Protein AF-A0A4P6F462-F1 (afdb_monomer_lite)

Radius of gyration: 16.42 Å; chains: 1; bounding box: 39×30×45 Å

Sequence (163 aa):
MGTRLWLEQTVKARFPHFRYVRVRTSGKHQGTIYAWDNDLRLLETDAAALRRYASGGLSSYIRFGVKPYEDVPKECGPEPAVPDDLRQAALQGELNQERIFALLGSLHPGIGVAFDRYDPATGLVHIHVYGHSVITDQDKQKLERYTEELIPVGSTARLVYYE

Structure (mmCIF, N/CA/C/O backbone):
data_AF-A0A4P6F462-F1
#
_entry.id   AF-A0A4P6F462-F1
#
loop_
_atom_site.group_PDB
_atom_site.id
_atom_site.type_symbol
_atom_site.label_atom_id
_atom_site.label_alt_id
_atom_site.label_comp_id
_atom_site.label_asym_id
_atom_site.label_entity_id
_atom_site.label_seq_id
_atom_site.pdbx_PDB_ins_code
_atom_site.Cartn_x
_atom_site.Cartn_y
_atom_site.Cartn_z
_atom_site.occupancy
_atom_site.B_iso_or_equiv
_atom_site.auth_seq_id
_atom_site.auth_comp_id
_atom_site.auth_asym_id
_atom_site.auth_atom_id
_atom_site.pdbx_PDB_model_num
ATOM 1 N N . MET A 1 1 ? 2.994 -12.511 4.269 1.00 64.12 1 MET A N 1
ATOM 2 C CA . MET A 1 1 ? 2.875 -11.037 4.362 1.00 64.12 1 MET A CA 1
ATOM 3 C C . MET A 1 1 ? 1.980 -10.590 3.218 1.00 64.12 1 MET A C 1
ATOM 5 O O . MET A 1 1 ? 2.210 -11.057 2.113 1.00 64.12 1 MET A O 1
ATOM 9 N N . GLY A 1 2 ? 0.959 -9.771 3.476 1.00 74.50 2 GLY A N 1
ATOM 10 C CA . GLY A 1 2 ? 0.023 -9.323 2.438 1.00 74.50 2 GLY A CA 1
ATOM 11 C C . GLY A 1 2 ? 0.444 -8.011 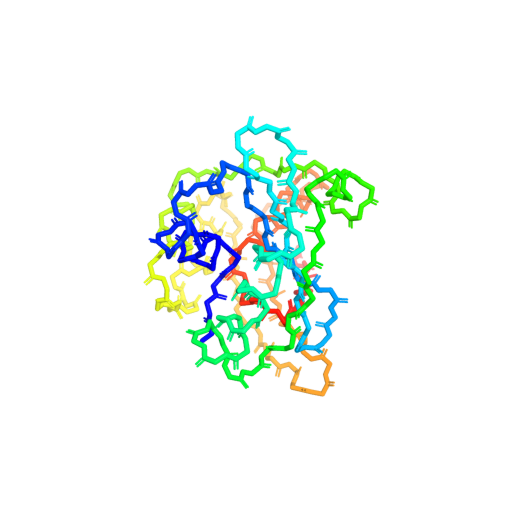1.773 1.00 74.50 2 GLY A C 1
ATOM 12 O O . GLY A 1 2 ? 1.143 -7.199 2.389 1.00 74.50 2 GLY A O 1
ATOM 13 N N . THR A 1 3 ? -0.000 -7.805 0.530 1.00 81.81 3 THR A N 1
ATOM 14 C CA . THR A 1 3 ? 0.100 -6.508 -0.162 1.00 81.81 3 THR A CA 1
ATOM 15 C C . THR A 1 3 ? -0.725 -5.444 0.551 1.00 81.81 3 THR A C 1
ATOM 17 O O . THR A 1 3 ? -1.583 -5.736 1.391 1.00 81.81 3 THR A O 1
ATOM 20 N N . ARG A 1 4 ? -0.526 -4.190 0.149 1.00 85.06 4 ARG A N 1
ATOM 21 C CA . ARG A 1 4 ? -1.367 -3.072 0.570 1.00 85.06 4 ARG A CA 1
ATOM 22 C C . ARG A 1 4 ? -2.856 -3.325 0.317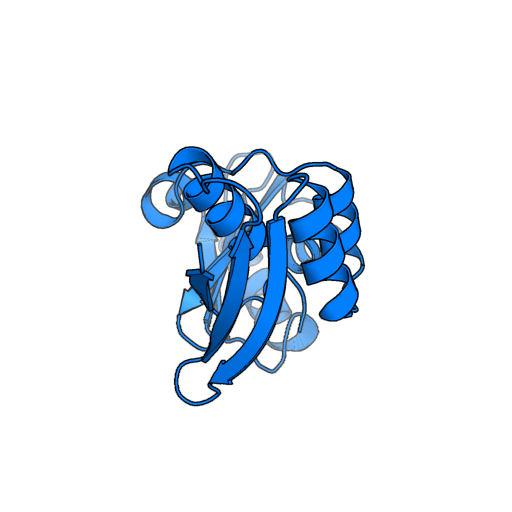 1.00 85.06 4 ARG A C 1
ATOM 24 O O . ARG A 1 4 ? -3.655 -3.239 1.246 1.00 85.06 4 ARG A O 1
ATOM 31 N N . LEU A 1 5 ? -3.210 -3.675 -0.920 1.00 84.25 5 LEU A N 1
ATOM 32 C CA . LEU A 1 5 ? -4.599 -3.856 -1.351 1.00 84.25 5 LEU A CA 1
ATOM 33 C C . LEU A 1 5 ? -5.277 -5.030 -0.634 1.00 84.25 5 LEU A C 1
ATOM 35 O O . LEU A 1 5 ? -6.433 -4.917 -0.226 1.00 84.25 5 LEU A O 1
ATOM 39 N N . TRP A 1 6 ? -4.552 -6.128 -0.404 1.00 86.25 6 TRP A N 1
ATOM 40 C CA . TRP A 1 6 ? -5.067 -7.257 0.373 1.00 86.25 6 TRP A CA 1
ATOM 41 C C . TRP A 1 6 ? -5.353 -6.873 1.828 1.00 86.25 6 TRP A C 1
ATOM 43 O O . TRP A 1 6 ? -6.391 -7.242 2.383 1.00 86.25 6 TRP A O 1
ATOM 53 N N . LEU A 1 7 ? -4.461 -6.097 2.453 1.00 87.75 7 LEU A N 1
ATOM 54 C CA . LEU A 1 7 ? -4.652 -5.622 3.824 1.00 87.75 7 LEU A CA 1
ATOM 55 C C . LEU A 1 7 ? -5.845 -4.666 3.923 1.00 87.75 7 LEU A C 1
ATOM 57 O O . LEU A 1 7 ? -6.658 -4.802 4.835 1.00 87.75 7 LEU A O 1
ATOM 61 N N . GLU A 1 8 ? -5.990 -3.744 2.971 1.00 90.12 8 GLU A N 1
ATOM 62 C CA . GLU A 1 8 ? -7.149 -2.847 2.886 1.00 90.12 8 GLU A CA 1
ATOM 63 C C . GLU A 1 8 ? -8.463 -3.627 2.748 1.00 90.12 8 GLU A C 1
ATOM 65 O O . GLU A 1 8 ? -9.423 -3.352 3.473 1.00 90.12 8 GLU A O 1
ATOM 70 N N . GLN A 1 9 ? -8.502 -4.633 1.869 1.00 88.88 9 GLN A N 1
ATOM 71 C CA . GLN A 1 9 ? -9.669 -5.500 1.701 1.00 88.88 9 GLN A CA 1
ATOM 72 C C . GLN A 1 9 ? -9.987 -6.272 2.985 1.00 88.88 9 GLN A C 1
ATOM 74 O O . GLN A 1 9 ? -11.144 -6.345 3.393 1.00 88.88 9 GLN A O 1
ATOM 79 N N . THR A 1 10 ? -8.965 -6.812 3.643 1.00 90.12 10 THR A N 1
ATOM 80 C CA . THR A 1 10 ? -9.104 -7.587 4.881 1.00 90.12 10 THR A CA 1
ATOM 81 C C . THR A 1 10 ? -9.651 -6.726 6.022 1.00 90.12 10 THR A C 1
ATOM 83 O O . THR A 1 10 ? -10.560 -7.142 6.743 1.00 90.12 10 THR A O 1
ATOM 86 N N . VAL A 1 11 ? -9.170 -5.484 6.150 1.00 92.19 11 VAL A N 1
ATOM 87 C CA . VAL A 1 11 ? -9.714 -4.510 7.107 1.00 92.19 11 VAL A CA 1
ATOM 88 C C . VAL A 1 11 ? -11.177 -4.198 6.790 1.00 92.19 11 VAL A C 1
ATOM 90 O O . VAL A 1 11 ? -12.004 -4.265 7.697 1.00 92.19 11 VAL A O 1
ATOM 93 N N . LYS A 1 12 ? -11.524 -3.928 5.525 1.00 93.12 12 LYS A N 1
ATOM 94 C CA . LYS A 1 12 ? -12.917 -3.665 5.113 1.00 93.12 12 LYS A CA 1
ATOM 95 C C . LYS A 1 12 ? -13.842 -4.857 5.363 1.00 93.12 12 LYS A C 1
ATOM 97 O O . LYS A 1 12 ? -14.971 -4.669 5.800 1.00 93.12 12 LYS A O 1
ATOM 102 N N . ALA A 1 13 ? -13.368 -6.080 5.138 1.00 91.88 13 ALA A N 1
ATOM 103 C CA . ALA A 1 13 ? -14.135 -7.291 5.418 1.00 91.88 13 ALA A CA 1
ATOM 104 C C . ALA A 1 13 ? -14.411 -7.458 6.922 1.00 91.88 13 ALA A C 1
ATOM 106 O O . ALA A 1 13 ? -15.489 -7.904 7.313 1.00 91.88 13 ALA A O 1
ATOM 107 N N . ARG A 1 14 ? -13.450 -7.083 7.777 1.00 93.94 14 ARG A N 1
ATOM 108 C CA . ARG A 1 14 ? -13.593 -7.168 9.237 1.00 93.94 14 ARG A CA 1
ATOM 109 C C . ARG A 1 14 ? -14.436 -6.037 9.830 1.00 93.94 14 ARG A C 1
ATOM 111 O O . ARG A 1 14 ? -15.151 -6.278 10.805 1.00 93.94 14 ARG A O 1
ATOM 118 N N . PHE A 1 15 ? -14.321 -4.837 9.271 1.00 94.12 15 PHE A N 1
ATOM 119 C CA . PHE A 1 15 ? -14.945 -3.600 9.735 1.00 94.12 15 PHE A CA 1
ATOM 120 C C . PHE A 1 15 ? -15.730 -2.950 8.582 1.00 94.12 15 PHE A C 1
ATOM 122 O O . PHE A 1 15 ? -15.276 -1.963 7.996 1.00 94.12 15 PHE A O 1
ATOM 129 N N . PRO A 1 16 ? -16.902 -3.505 8.224 1.00 93.62 16 PRO A N 1
ATOM 130 C CA . PRO A 1 16 ? -17.646 -3.099 7.029 1.00 93.62 16 PRO A CA 1
ATOM 131 C C . PRO A 1 16 ? -18.227 -1.681 7.108 1.00 93.62 16 PRO A C 1
ATOM 133 O O . PRO A 1 16 ? -18.667 -1.143 6.095 1.00 93.62 16 PRO A O 1
ATOM 136 N N . HIS A 1 17 ? -18.244 -1.064 8.292 1.00 93.69 17 HIS A N 1
ATOM 137 C CA . HIS A 1 17 ? -18.673 0.322 8.477 1.00 93.69 17 HIS A CA 1
ATOM 138 C C . HIS A 1 17 ? -17.628 1.346 8.022 1.00 93.69 17 HIS A C 1
ATOM 140 O O . HIS A 1 17 ? -17.990 2.494 7.763 1.00 93.69 17 HIS A O 1
ATOM 146 N N . PHE A 1 18 ? -16.357 0.954 7.875 1.00 95.25 18 PHE A N 1
ATOM 147 C CA . PHE A 1 18 ? -15.359 1.823 7.260 1.00 95.25 18 PHE A CA 1
ATOM 148 C C . PHE A 1 18 ? -15.567 1.890 5.750 1.00 95.25 18 PHE A C 1
ATOM 150 O O . PHE A 1 18 ? -15.399 0.908 5.024 1.00 95.25 18 PHE A O 1
ATOM 157 N N . ARG A 1 19 ? -15.871 3.090 5.258 1.00 92.56 19 ARG A N 1
ATOM 158 C CA . ARG A 1 19 ? -16.008 3.361 3.826 1.00 92.56 19 ARG A CA 1
ATOM 159 C C . ARG A 1 19 ? -14.650 3.587 3.173 1.00 92.56 19 ARG A C 1
ATOM 161 O O . ARG A 1 19 ? -14.374 3.062 2.091 1.00 92.56 19 ARG A O 1
ATOM 168 N N . TYR A 1 20 ? -13.794 4.346 3.847 1.00 92.50 20 TYR A N 1
ATOM 169 C CA . TYR A 1 20 ? -12.463 4.687 3.370 1.00 92.50 20 TYR A CA 1
ATOM 170 C C . TYR A 1 20 ? -11.445 3.941 4.217 1.00 92.50 20 TYR A C 1
ATOM 172 O O . TYR A 1 20 ? -11.432 4.078 5.435 1.00 92.50 20 TYR A O 1
ATOM 180 N N . VAL A 1 21 ? -10.608 3.135 3.571 1.00 92.94 21 VAL A N 1
ATOM 181 C CA . VAL A 1 21 ? -9.500 2.429 4.214 1.00 92.94 21 VAL A CA 1
ATOM 182 C C . VAL A 1 21 ? -8.316 2.514 3.276 1.00 92.94 21 VAL A C 1
ATOM 184 O O . VAL A 1 21 ? -8.457 2.189 2.099 1.00 92.94 21 VAL A O 1
ATOM 187 N N . ARG A 1 22 ? -7.170 2.938 3.801 1.00 91.44 22 ARG A N 1
ATOM 188 C CA . ARG A 1 22 ? -5.886 2.887 3.110 1.00 91.44 22 ARG A CA 1
ATOM 189 C C . ARG A 1 22 ? -4.842 2.325 4.049 1.00 91.44 22 ARG A C 1
ATOM 191 O O . ARG A 1 22 ? -4.814 2.677 5.225 1.00 91.44 22 ARG A O 1
ATOM 198 N N . VAL A 1 23 ? -3.969 1.473 3.544 1.00 90.50 23 VAL A N 1
ATOM 199 C CA . VAL A 1 23 ? -2.814 0.985 4.298 1.00 90.50 23 VAL A CA 1
ATOM 200 C C . VAL A 1 23 ? -1.566 1.527 3.621 1.00 90.50 23 VAL A C 1
ATOM 202 O O . VAL A 1 23 ? -1.517 1.634 2.405 1.00 90.50 23 VAL A O 1
ATOM 205 N N . ARG A 1 24 ? -0.537 1.907 4.370 1.00 89.38 24 ARG A N 1
ATOM 206 C CA . ARG A 1 24 ? 0.767 2.264 3.792 1.00 89.38 24 ARG A CA 1
ATOM 207 C C . ARG A 1 24 ? 1.890 1.717 4.640 1.00 89.38 24 ARG A C 1
ATOM 209 O O . ARG A 1 24 ? 1.761 1.651 5.858 1.00 89.38 24 ARG A O 1
ATOM 216 N N . THR A 1 25 ? 3.001 1.377 3.998 1.00 87.12 25 THR A N 1
ATOM 217 C CA . THR A 1 25 ? 4.275 1.216 4.698 1.00 87.12 25 THR A CA 1
ATOM 218 C C . THR A 1 25 ? 4.709 2.587 5.211 1.00 87.12 25 THR A C 1
ATOM 220 O O . THR A 1 25 ? 4.833 3.523 4.428 1.00 87.12 25 THR A O 1
ATOM 223 N N . SER A 1 26 ? 4.920 2.710 6.519 1.00 84.19 26 SER A N 1
ATOM 224 C CA . SER A 1 26 ? 5.416 3.934 7.169 1.00 84.19 26 SER A CA 1
ATOM 225 C C . SER A 1 26 ? 6.863 3.800 7.651 1.00 84.19 26 SER A C 1
ATOM 227 O O . SER A 1 26 ? 7.455 4.764 8.127 1.00 84.19 26 SER A O 1
ATOM 229 N N . GLY A 1 27 ? 7.451 2.613 7.494 1.00 81.12 27 GLY A N 1
ATOM 230 C CA . GLY A 1 27 ? 8.841 2.331 7.814 1.00 81.12 27 GLY A CA 1
ATOM 231 C C . GLY A 1 27 ? 9.131 0.833 7.785 1.00 81.12 27 GLY A C 1
ATOM 232 O O . GLY A 1 27 ? 8.270 0.014 7.453 1.00 81.12 27 GLY A O 1
ATOM 233 N N . LYS A 1 28 ? 10.352 0.461 8.175 1.00 81.81 28 LYS A N 1
ATOM 234 C CA . LYS A 1 28 ? 10.760 -0.944 8.272 1.00 81.81 28 LYS A CA 1
ATOM 235 C C . LYS A 1 28 ? 9.857 -1.690 9.255 1.00 81.81 28 LYS A C 1
ATOM 237 O O . LYS A 1 28 ? 9.818 -1.342 10.435 1.00 81.81 28 LYS A O 1
ATOM 242 N N . HIS A 1 29 ? 9.162 -2.725 8.778 1.00 82.56 29 HIS A N 1
ATOM 243 C CA . HIS A 1 29 ? 8.193 -3.495 9.572 1.00 82.56 29 HIS A CA 1
ATOM 244 C C . HIS A 1 29 ? 7.119 -2.617 10.236 1.00 82.56 29 HIS A C 1
ATOM 246 O O . HIS A 1 29 ? 6.571 -2.965 11.284 1.00 82.56 29 HIS A O 1
ATOM 252 N N . GLN A 1 30 ? 6.825 -1.461 9.639 1.00 87.88 30 GLN A N 1
ATOM 253 C CA . GLN A 1 30 ? 5.840 -0.511 10.129 1.00 87.88 30 GLN A CA 1
ATOM 254 C C . GLN A 1 30 ? 4.848 -0.178 9.025 1.00 87.88 30 GLN A C 1
ATOM 256 O O . GLN A 1 30 ? 5.212 0.048 7.869 1.00 87.88 30 GLN A O 1
ATOM 261 N N . GLY A 1 31 ? 3.578 -0.153 9.405 1.00 89.94 31 GLY A N 1
ATOM 262 C CA . GLY A 1 31 ? 2.500 0.282 8.539 1.00 89.94 31 GLY A CA 1
ATOM 263 C C . GLY A 1 31 ? 1.608 1.286 9.249 1.00 89.94 31 GLY A C 1
ATOM 264 O O . GLY A 1 31 ? 1.558 1.336 10.475 1.00 89.94 31 GLY A O 1
ATOM 265 N N . THR A 1 32 ? 0.868 2.071 8.487 1.00 93.75 32 THR A N 1
ATOM 266 C CA . THR A 1 32 ? -0.207 2.912 9.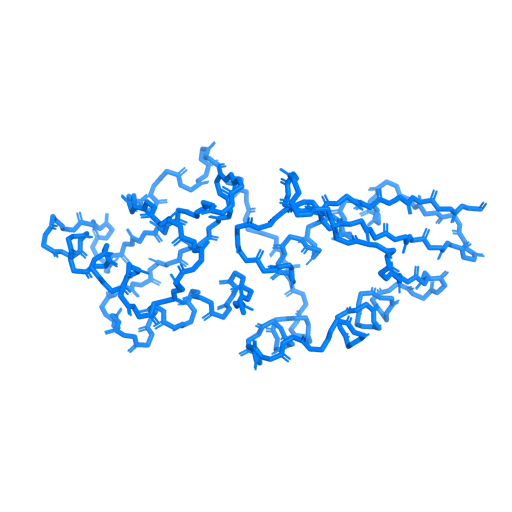008 1.00 93.75 32 THR A CA 1
ATOM 267 C C . THR A 1 32 ? -1.491 2.539 8.293 1.00 93.75 32 THR A C 1
ATOM 269 O O . THR A 1 32 ? -1.507 2.426 7.067 1.00 93.75 32 THR A O 1
ATOM 272 N N . ILE A 1 33 ? -2.553 2.324 9.064 1.00 94.56 33 ILE A N 1
ATOM 273 C CA . ILE A 1 33 ? -3.908 2.150 8.551 1.00 94.56 33 ILE A CA 1
ATOM 274 C C . ILE A 1 33 ? -4.636 3.477 8.729 1.00 94.56 33 ILE A C 1
ATOM 276 O O . ILE A 1 33 ? -4.776 3.981 9.844 1.00 94.56 33 ILE A O 1
ATOM 280 N N . TYR A 1 34 ? -5.090 4.033 7.621 1.00 95.56 34 TYR A N 1
ATOM 281 C CA . TYR A 1 34 ? -5.920 5.220 7.565 1.00 95.56 34 TYR A CA 1
ATOM 282 C C . TYR A 1 34 ? -7.356 4.779 7.342 1.00 95.56 34 TYR A C 1
ATOM 284 O O . TYR A 1 34 ? -7.610 4.007 6.415 1.00 95.56 34 TYR A O 1
ATOM 292 N N . ALA A 1 35 ? -8.290 5.237 8.171 1.00 95.88 35 ALA A N 1
ATOM 293 C CA . ALA A 1 35 ? -9.681 4.815 8.061 1.00 95.88 35 ALA A CA 1
ATOM 294 C C . ALA A 1 35 ? -10.670 5.947 8.347 1.00 95.88 35 ALA A C 1
ATOM 296 O O . ALA A 1 35 ? -10.407 6.810 9.184 1.00 95.88 35 ALA A O 1
ATOM 297 N N . TRP A 1 36 ? -11.810 5.905 7.656 1.00 96.44 36 TRP A N 1
ATOM 298 C CA . TRP A 1 36 ? -13.007 6.689 7.947 1.00 96.44 36 TRP A CA 1
ATOM 299 C C . TRP A 1 36 ? -14.271 5.867 7.716 1.00 96.44 36 TRP A C 1
ATOM 301 O O . TRP A 1 36 ? -14.356 5.061 6.782 1.00 96.44 36 TRP A O 1
ATOM 311 N N . ASP A 1 37 ? -15.268 6.119 8.554 1.00 94.12 37 ASP A N 1
ATOM 312 C CA . ASP A 1 37 ? -16.641 5.674 8.357 1.00 94.12 37 ASP A CA 1
ATOM 313 C C . ASP A 1 37 ? -17.371 6.507 7.277 1.00 94.12 37 ASP A C 1
ATOM 315 O O . ASP A 1 37 ? -16.771 7.274 6.514 1.00 94.12 37 ASP A O 1
ATOM 319 N N . ASN A 1 38 ? -18.689 6.323 7.177 1.00 91.12 38 ASN A N 1
ATOM 320 C CA . ASN A 1 38 ? -19.537 7.079 6.253 1.00 91.12 38 ASN A CA 1
ATOM 321 C C . ASN A 1 38 ? -19.645 8.571 6.595 1.00 91.12 38 ASN A C 1
ATOM 323 O O . ASN A 1 38 ? -19.898 9.366 5.691 1.00 91.12 38 ASN A O 1
ATOM 327 N N . ASP A 1 39 ? -19.416 8.937 7.855 1.00 94.56 39 ASP A N 1
ATOM 328 C CA . ASP A 1 39 ? -19.504 10.303 8.368 1.00 94.56 39 ASP A CA 1
ATOM 329 C C . ASP A 1 39 ? -18.141 11.017 8.351 1.00 94.56 39 ASP A C 1
ATOM 331 O O . ASP A 1 39 ? -17.999 12.102 8.920 1.00 94.56 39 ASP A O 1
ATOM 335 N N . LEU A 1 40 ? -17.143 10.427 7.674 1.00 94.12 40 LEU A N 1
ATOM 336 C CA . LEU A 1 40 ? -15.767 10.926 7.573 1.00 94.12 40 LEU A CA 1
ATOM 337 C C . LEU A 1 40 ? -15.086 11.037 8.941 1.00 94.12 40 LEU A C 1
ATOM 339 O O . LEU A 1 40 ? -14.336 11.976 9.213 1.00 94.12 40 LEU A O 1
ATOM 343 N N . ARG A 1 41 ? -15.368 10.081 9.828 1.00 94.69 41 ARG A N 1
ATOM 344 C CA . ARG A 1 41 ? -14.834 10.050 11.187 1.00 94.69 41 ARG A CA 1
ATOM 345 C C . ARG A 1 41 ? -14.093 8.757 11.456 1.00 94.69 41 ARG A C 1
ATOM 347 O O . ARG A 1 41 ? -14.347 7.708 10.869 1.00 94.69 41 ARG A O 1
ATOM 354 N N . LEU A 1 42 ? -13.141 8.860 12.373 1.00 95.25 42 LEU A N 1
ATOM 355 C CA . LEU A 1 42 ? -12.508 7.721 13.012 1.00 95.25 42 LEU A CA 1
ATOM 356 C C . LEU A 1 42 ? -12.785 7.836 14.507 1.00 95.25 42 LEU A C 1
ATOM 358 O O . LEU A 1 42 ? -12.111 8.587 15.211 1.00 95.25 42 LEU A O 1
ATOM 362 N N . LEU A 1 43 ? -13.804 7.124 14.982 1.00 94.81 43 LEU A N 1
ATOM 363 C CA . LEU A 1 43 ? -14.130 7.109 16.403 1.00 94.81 43 LEU A CA 1
ATOM 364 C C . LEU A 1 43 ? -12.987 6.463 17.199 1.00 94.81 43 LEU A C 1
ATOM 366 O O . LEU A 1 43 ? -12.360 5.505 16.751 1.00 94.81 43 LEU A O 1
ATOM 370 N N . GLU A 1 44 ? -12.739 6.949 18.414 1.00 93.81 44 GLU A N 1
ATOM 371 C CA . GLU A 1 44 ? -11.718 6.399 19.324 1.00 93.81 44 GLU A CA 1
ATOM 372 C C . GLU A 1 44 ? -11.892 4.886 19.547 1.00 93.81 44 GLU A C 1
ATOM 374 O O . GLU A 1 44 ? -10.925 4.120 19.530 1.00 93.81 44 GLU A O 1
ATOM 379 N N . THR A 1 45 ? -13.140 4.434 19.695 1.00 94.06 45 THR A N 1
ATOM 380 C CA . THR A 1 45 ? -13.497 3.017 19.853 1.00 94.06 45 THR A CA 1
ATOM 381 C C . THR A 1 45 ? -13.121 2.187 18.630 1.00 94.06 45 THR A C 1
ATOM 383 O O . THR A 1 45 ? -12.589 1.084 18.768 1.00 94.06 45 THR A O 1
ATOM 386 N N . ASP A 1 46 ? -13.347 2.737 17.440 1.00 94.94 46 ASP A N 1
ATOM 387 C CA . ASP A 1 46 ? -13.019 2.109 16.165 1.00 94.94 46 ASP A CA 1
ATOM 388 C C . ASP A 1 46 ? -11.510 2.066 15.941 1.00 94.94 46 ASP A C 1
ATOM 390 O O . ASP A 1 46 ? -10.962 1.026 15.573 1.00 94.94 46 ASP A O 1
ATOM 394 N N . ALA A 1 47 ? -10.809 3.158 16.254 1.00 94.31 47 ALA A N 1
ATOM 395 C CA . ALA A 1 47 ? -9.355 3.204 16.219 1.00 94.31 47 ALA A CA 1
ATOM 396 C C . ALA A 1 47 ? -8.742 2.155 17.161 1.00 94.31 47 ALA A C 1
ATOM 398 O O . ALA A 1 47 ? -7.812 1.441 16.779 1.00 94.31 47 ALA A O 1
ATOM 399 N N . ALA A 1 48 ? -9.271 2.018 18.380 1.00 94.12 48 ALA A N 1
ATOM 400 C CA . ALA A 1 48 ? -8.816 1.021 19.345 1.00 94.12 48 ALA A CA 1
ATOM 401 C C . ALA A 1 48 ? -9.086 -0.418 18.869 1.00 94.12 48 ALA A C 1
ATOM 403 O O . ALA A 1 48 ? -8.205 -1.279 18.973 1.00 94.12 48 ALA A O 1
ATOM 404 N N . ALA A 1 49 ? -10.273 -0.682 18.314 1.00 94.06 49 ALA A N 1
ATOM 405 C CA . ALA A 1 49 ? -10.627 -1.986 17.758 1.00 94.06 49 ALA A CA 1
ATOM 406 C C . ALA A 1 49 ? -9.735 -2.356 16.563 1.00 94.06 49 ALA A C 1
ATOM 408 O O . ALA A 1 49 ? -9.215 -3.474 16.499 1.00 94.06 49 ALA A O 1
ATOM 409 N N . LEU A 1 50 ? -9.495 -1.402 15.661 1.00 94.06 50 LEU A N 1
ATOM 410 C CA . LEU A 1 50 ? -8.643 -1.583 14.493 1.00 94.06 50 LEU A CA 1
ATOM 411 C C . LEU A 1 50 ? -7.183 -1.826 14.889 1.00 94.06 50 LEU A C 1
ATOM 413 O O . LEU A 1 50 ? -6.565 -2.744 14.359 1.00 94.06 50 LEU A O 1
ATOM 417 N N . ARG A 1 51 ? -6.644 -1.092 15.876 1.00 92.81 51 ARG A N 1
ATOM 418 C CA . ARG A 1 51 ? -5.295 -1.343 16.425 1.00 92.81 51 ARG A CA 1
ATOM 419 C C . ARG A 1 51 ? -5.165 -2.758 16.982 1.00 92.81 51 ARG A C 1
ATOM 421 O O . ARG A 1 51 ? -4.191 -3.443 16.681 1.00 92.81 51 ARG A O 1
ATOM 428 N N . ARG A 1 52 ? -6.156 -3.211 17.758 1.00 91.69 52 ARG A N 1
ATOM 429 C CA . ARG A 1 52 ? -6.167 -4.561 18.344 1.00 91.69 52 ARG A CA 1
ATOM 430 C C . ARG A 1 52 ? -6.233 -5.646 17.270 1.00 91.69 52 ARG A C 1
ATOM 432 O O . ARG A 1 52 ? -5.532 -6.650 17.365 1.00 91.69 52 ARG A O 1
ATOM 439 N N . TYR A 1 53 ? -7.057 -5.444 16.244 1.00 91.94 53 TYR A N 1
ATOM 440 C CA . TYR A 1 53 ? -7.110 -6.351 15.102 1.00 91.94 53 TYR A CA 1
ATOM 441 C C . TYR A 1 53 ? -5.785 -6.371 14.337 1.00 91.94 53 TYR A C 1
ATOM 443 O O . TYR A 1 53 ? -5.268 -7.443 14.031 1.00 91.94 53 TYR A O 1
ATOM 451 N N . ALA A 1 54 ? -5.194 -5.202 14.094 1.00 88.81 54 ALA A N 1
ATOM 452 C CA . ALA A 1 54 ? -3.941 -5.089 13.367 1.00 88.81 54 ALA A CA 1
ATOM 453 C C . ALA A 1 54 ? -2.785 -5.807 14.082 1.00 88.81 54 ALA A C 1
ATOM 455 O O . ALA A 1 54 ? -2.013 -6.509 13.434 1.00 88.81 54 ALA A O 1
ATOM 456 N N . SER A 1 55 ? -2.710 -5.698 15.414 1.00 83.25 55 SER A N 1
ATOM 457 C CA . SER A 1 55 ? -1.672 -6.348 16.221 1.00 83.25 55 SER A CA 1
ATOM 458 C C . SER A 1 55 ? -1.852 -7.860 16.383 1.00 83.25 55 SER A C 1
ATOM 460 O O . SER A 1 55 ? -0.875 -8.558 16.630 1.00 83.25 55 SER A O 1
ATOM 462 N N . GLY A 1 56 ? -3.092 -8.360 16.324 1.00 76.69 56 GLY A N 1
ATOM 463 C CA . GLY A 1 56 ? -3.412 -9.760 16.635 1.00 76.69 56 GLY A CA 1
ATOM 464 C C . GLY A 1 56 ? -3.779 -10.632 15.434 1.00 76.69 56 GLY A C 1
ATOM 465 O O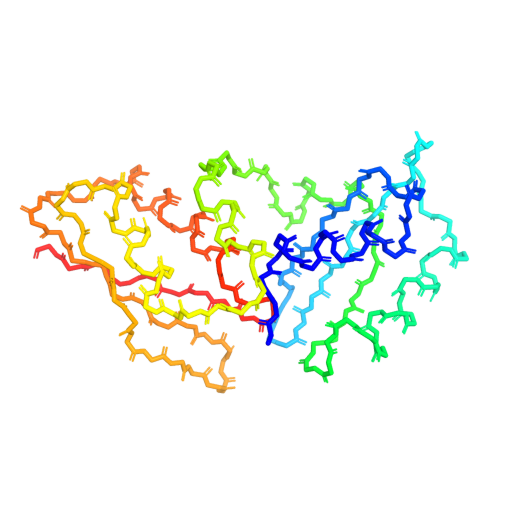 . GLY A 1 56 ? -3.632 -11.846 15.509 1.00 76.69 56 GLY A O 1
ATOM 466 N N . GLY A 1 57 ? -4.277 -10.040 14.346 1.00 69.94 57 GLY A N 1
ATOM 467 C CA . GLY A 1 57 ? -4.893 -10.785 13.243 1.00 69.94 57 GLY A CA 1
ATOM 468 C C . GLY A 1 57 ? -4.491 -10.349 11.838 1.00 69.94 57 GLY A C 1
ATOM 469 O O . GLY A 1 57 ? -4.733 -11.103 10.903 1.00 69.94 57 GLY A O 1
ATOM 470 N N . LEU A 1 58 ? -3.883 -9.170 11.664 1.00 78.75 58 LEU A N 1
ATOM 471 C CA . LEU A 1 58 ? -3.570 -8.645 10.330 1.00 78.75 58 LEU A CA 1
ATOM 472 C C . LEU A 1 58 ? -2.149 -9.008 9.861 1.00 78.75 58 LEU A C 1
ATOM 474 O O . LEU A 1 58 ? -1.954 -9.432 8.725 1.00 78.75 58 LEU A O 1
ATOM 478 N N . SER A 1 59 ? -1.144 -8.855 10.725 1.00 77.50 59 SER A N 1
ATOM 479 C CA . SER A 1 59 ? 0.215 -9.355 10.485 1.00 77.50 59 SER A CA 1
ATOM 480 C C . SER A 1 59 ? 0.992 -9.420 11.794 1.00 77.50 59 SER A C 1
ATOM 482 O O . SER A 1 59 ? 1.062 -8.434 12.521 1.00 77.50 59 SER A O 1
ATOM 484 N N . SER A 1 60 ? 1.648 -10.548 12.065 1.00 77.19 60 SER A N 1
ATOM 485 C CA . SER A 1 60 ? 2.538 -10.708 13.223 1.00 77.19 60 SER A CA 1
ATOM 486 C C . SER A 1 60 ? 3.889 -10.000 13.063 1.00 77.19 60 SER A C 1
ATOM 488 O O . SER A 1 60 ? 4.640 -9.886 14.028 1.00 77.19 60 SER A O 1
ATOM 490 N N . TYR A 1 61 ? 4.217 -9.533 11.854 1.00 78.50 61 TYR A N 1
ATOM 491 C CA . TYR A 1 61 ? 5.534 -8.983 11.511 1.00 78.50 61 TYR A CA 1
ATOM 492 C C . TYR A 1 61 ? 5.530 -7.471 11.278 1.00 78.50 61 TYR A C 1
ATOM 494 O O . TYR A 1 61 ? 6.579 -6.902 10.993 1.00 78.50 61 TYR A O 1
ATOM 502 N N . ILE A 1 62 ? 4.365 -6.821 11.347 1.00 84.25 62 ILE A N 1
ATOM 503 C CA . ILE A 1 62 ? 4.216 -5.394 11.052 1.00 84.25 62 ILE A CA 1
ATOM 504 C C . ILE A 1 62 ? 3.576 -4.713 12.254 1.00 84.25 62 ILE A C 1
ATOM 506 O O . ILE A 1 62 ? 2.504 -5.106 12.710 1.00 84.25 62 ILE A O 1
ATOM 510 N N . ARG A 1 63 ? 4.207 -3.647 12.746 1.00 88.44 63 ARG A N 1
ATOM 511 C CA . ARG A 1 63 ? 3.594 -2.764 13.736 1.00 88.44 63 ARG A CA 1
ATOM 512 C C . ARG A 1 63 ? 2.742 -1.727 13.015 1.00 88.44 63 ARG A C 1
ATOM 514 O O . ARG A 1 63 ? 3.275 -0.890 12.290 1.00 88.44 63 ARG A O 1
ATOM 521 N N . PHE A 1 64 ? 1.433 -1.771 13.240 1.00 91.38 64 PHE A N 1
ATOM 522 C CA . PHE A 1 64 ? 0.499 -0.832 12.626 1.00 91.38 64 PHE A CA 1
ATOM 523 C C . PHE A 1 64 ? 0.165 0.353 13.536 1.00 91.38 64 PHE A C 1
ATOM 525 O O . PHE A 1 64 ? -0.280 0.175 14.670 1.00 91.38 64 PHE A O 1
ATOM 532 N N . GLY A 1 65 ? 0.332 1.566 13.011 1.00 92.88 65 GLY A N 1
ATOM 533 C CA . GLY A 1 65 ? -0.353 2.763 13.494 1.00 92.88 65 GLY A CA 1
ATOM 534 C C . GLY A 1 65 ? -1.762 2.863 12.903 1.00 92.88 65 GLY A C 1
ATOM 535 O O . GLY A 1 65 ? -2.043 2.279 11.858 1.00 92.88 65 GLY A O 1
ATOM 536 N N . VAL A 1 66 ? -2.647 3.615 13.559 1.00 94.69 66 VAL A N 1
ATOM 537 C CA . VAL A 1 66 ? -3.999 3.908 13.053 1.00 94.69 66 VAL A CA 1
ATOM 538 C C . VAL A 1 66 ? -4.251 5.409 13.138 1.00 94.69 66 VAL A C 1
ATOM 540 O O . VAL A 1 66 ? -4.067 5.981 14.218 1.00 94.69 66 VAL A O 1
ATOM 543 N N . LYS A 1 67 ? -4.657 6.004 12.012 1.00 95.62 67 LYS A N 1
ATOM 544 C CA . LYS A 1 67 ? -4.873 7.445 11.807 1.00 95.62 67 LYS A CA 1
ATOM 545 C C . LYS A 1 67 ? -6.178 7.718 11.036 1.00 95.62 67 LYS A C 1
ATOM 547 O O . LYS A 1 67 ? -6.664 6.816 10.347 1.00 95.62 67 LYS A O 1
ATOM 552 N N . PRO A 1 68 ? -6.762 8.925 11.136 1.00 94.38 68 PRO A N 1
ATOM 553 C CA . PRO A 1 68 ? -7.915 9.303 10.321 1.00 94.38 68 PRO A CA 1
ATOM 554 C C . PRO A 1 68 ? -7.539 9.428 8.835 1.00 94.38 68 PRO A C 1
ATOM 556 O O . PRO A 1 68 ? -6.389 9.695 8.484 1.00 94.38 68 PRO A O 1
ATOM 559 N N . TYR A 1 69 ? -8.506 9.225 7.938 1.00 92.50 69 TYR A N 1
ATOM 560 C CA . TYR A 1 69 ? -8.242 9.207 6.492 1.00 92.50 69 TYR A CA 1
ATOM 561 C C . TYR A 1 69 ? -7.870 10.582 5.900 1.00 92.50 69 TYR A C 1
ATOM 563 O O . TYR A 1 69 ? -7.224 10.637 4.856 1.00 92.50 69 TYR A O 1
ATOM 571 N N . GLU A 1 70 ? -8.181 11.697 6.569 1.00 92.12 70 GLU A N 1
ATOM 572 C CA . GLU A 1 70 ? -7.741 13.046 6.152 1.00 92.12 70 GLU A CA 1
ATOM 573 C C . GLU A 1 70 ? -6.222 13.233 6.092 1.00 92.12 70 GLU A C 1
ATOM 575 O O . GLU A 1 70 ? -5.749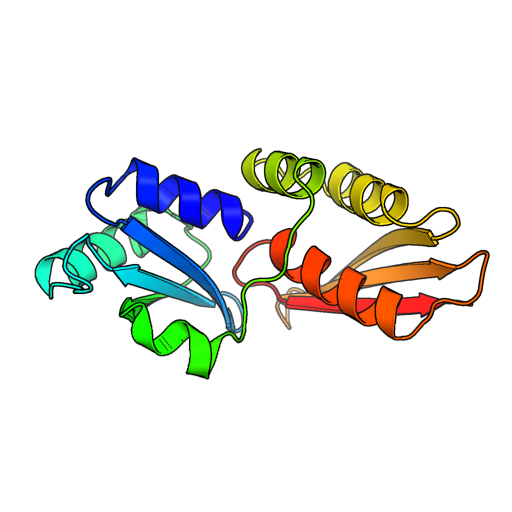 14.135 5.399 1.00 92.12 70 GLU A O 1
ATOM 580 N N . ASP A 1 71 ? -5.447 12.397 6.784 1.00 90.44 71 ASP A N 1
ATOM 581 C CA . ASP A 1 71 ? -3.985 12.490 6.766 1.00 90.44 71 ASP A CA 1
ATOM 582 C C . ASP A 1 71 ? -3.385 11.901 5.479 1.00 90.44 71 ASP A C 1
ATOM 584 O O . ASP A 1 71 ? -2.242 12.194 5.124 1.00 90.44 71 ASP A O 1
ATOM 588 N N . VAL A 1 72 ? -4.166 11.120 4.723 1.00 87.06 72 VAL A N 1
ATOM 589 C CA . VAL A 1 72 ? -3.713 10.423 3.513 1.00 87.06 72 VAL A CA 1
ATOM 590 C C . VAL A 1 72 ? -3.137 11.369 2.450 1.00 87.06 72 VAL A C 1
ATOM 592 O O . VAL A 1 72 ? -2.047 11.082 1.957 1.00 87.06 72 VAL A O 1
ATOM 595 N N . PRO A 1 73 ? -3.780 12.487 2.058 1.00 83.19 73 PRO A N 1
ATOM 596 C CA . PRO A 1 73 ? -3.224 13.361 1.025 1.00 83.19 73 PRO A CA 1
ATOM 597 C C . PRO A 1 73 ? -1.894 13.998 1.440 1.00 83.19 73 PRO A C 1
ATOM 599 O O . PRO A 1 73 ? -1.028 14.199 0.593 1.00 83.19 73 PRO A O 1
ATOM 602 N N . LYS A 1 74 ? -1.725 14.285 2.738 1.00 83.00 74 LYS A N 1
ATOM 603 C CA . LYS A 1 74 ? -0.512 14.904 3.292 1.00 83.00 74 LYS A CA 1
ATOM 604 C C . LYS A 1 74 ? 0.637 13.904 3.407 1.00 83.00 74 LYS A C 1
ATOM 606 O O . LYS A 1 74 ? 1.779 14.266 3.155 1.00 83.00 74 LYS A O 1
ATOM 611 N N . GLU A 1 75 ? 0.338 12.662 3.787 1.00 82.25 75 GLU A N 1
ATOM 612 C CA . GLU A 1 75 ? 1.355 11.651 4.105 1.00 82.25 75 GLU A CA 1
ATOM 613 C C . GLU A 1 75 ? 1.624 10.659 2.965 1.00 82.25 75 GLU A C 1
ATOM 615 O O . GLU A 1 75 ? 2.683 10.040 2.931 1.00 82.25 75 GLU A O 1
ATOM 620 N N . CYS A 1 76 ? 0.677 10.457 2.047 1.00 73.44 76 CYS A N 1
ATOM 621 C CA . CYS A 1 76 ? 0.703 9.331 1.103 1.00 73.44 76 CYS A CA 1
ATOM 622 C C . CYS A 1 76 ? 0.535 9.727 -0.368 1.00 73.44 76 CYS A C 1
ATOM 624 O O . CYS A 1 76 ? 0.623 8.848 -1.234 1.00 73.44 76 CYS A O 1
ATOM 626 N N . GLY A 1 77 ? 0.237 11.000 -0.645 1.00 73.12 77 GLY A N 1
ATOM 627 C CA . GLY A 1 77 ? -0.036 11.499 -1.989 1.00 73.12 77 GLY A CA 1
ATOM 628 C C . GLY A 1 77 ? -1.291 10.892 -2.644 1.00 73.12 77 GLY A C 1
ATOM 629 O O . GLY A 1 77 ? -2.041 10.122 -2.020 1.00 73.12 77 GLY A O 1
ATOM 630 N N . PRO A 1 78 ? -1.552 11.241 -3.917 1.00 69.06 78 PRO A N 1
ATOM 631 C CA . PRO A 1 78 ? -2.695 10.719 -4.658 1.00 69.06 78 PRO A CA 1
ATOM 632 C C . PRO A 1 78 ? -2.634 9.191 -4.790 1.00 69.06 78 PRO A C 1
ATOM 634 O O . PRO A 1 78 ? -1.567 8.574 -4.774 1.00 69.06 78 PRO A O 1
ATOM 637 N N . GLU A 1 79 ? -3.799 8.559 -4.887 1.00 70.31 79 GLU A N 1
ATOM 638 C CA . GLU A 1 79 ? -3.887 7.132 -5.189 1.00 70.31 79 GLU A CA 1
ATOM 639 C C . GLU A 1 79 ? -3.505 6.897 -6.659 1.00 70.31 79 GLU A C 1
ATOM 641 O O . GLU A 1 79 ? -4.033 7.583 -7.540 1.00 70.31 79 GLU A O 1
ATOM 646 N N . PRO A 1 80 ? -2.563 5.986 -6.956 1.00 68.62 80 PRO A N 1
ATOM 647 C CA . PRO A 1 80 ? -2.236 5.677 -8.337 1.00 68.62 80 PRO A CA 1
ATOM 648 C C . PRO A 1 80 ? -3.396 4.915 -8.990 1.00 68.62 80 PRO A C 1
ATOM 650 O O . PRO A 1 80 ? -4.008 4.040 -8.383 1.00 68.62 80 PRO A O 1
ATOM 653 N N . ALA A 1 81 ? -3.682 5.218 -10.256 1.00 75.00 81 ALA A N 1
ATOM 654 C CA . ALA A 1 81 ? -4.594 4.411 -11.057 1.00 75.00 81 ALA A CA 1
ATOM 655 C C . ALA A 1 81 ? -3.914 3.072 -11.392 1.00 75.00 81 ALA A C 1
ATOM 657 O O . ALA A 1 81 ? -3.081 2.996 -12.298 1.00 75.00 81 ALA A O 1
ATOM 658 N N . VAL A 1 82 ? -4.229 2.036 -10.612 1.00 75.38 82 VAL A N 1
ATOM 659 C CA . VAL A 1 82 ? -3.699 0.678 -10.789 1.00 75.38 82 VAL A CA 1
ATOM 660 C C . VAL A 1 82 ? -4.586 -0.096 -11.773 1.00 75.38 82 VAL A C 1
ATOM 662 O O . VAL A 1 82 ? -5.798 -0.147 -11.542 1.00 75.38 82 VAL A O 1
ATOM 665 N N . PRO A 1 83 ? -4.017 -0.706 -12.833 1.00 80.94 83 PRO A N 1
ATOM 666 C CA . PRO A 1 83 ? -4.728 -1.616 -13.729 1.00 80.94 83 PRO A CA 1
ATOM 667 C C . PRO A 1 83 ? -5.441 -2.742 -12.974 1.00 80.94 83 PRO A C 1
ATOM 669 O O . PRO A 1 83 ? -4.923 -3.250 -11.976 1.00 80.94 83 PRO A O 1
ATOM 672 N N . ASP A 1 84 ? -6.604 -3.166 -13.465 1.00 80.50 84 ASP A N 1
ATOM 673 C CA . ASP A 1 84 ? -7.425 -4.173 -12.782 1.00 80.50 84 ASP A CA 1
ATOM 674 C C . ASP A 1 84 ? -6.697 -5.507 -12.603 1.00 80.50 84 ASP A C 1
ATOM 676 O O . ASP A 1 84 ? -6.789 -6.105 -11.533 1.00 80.50 84 ASP A O 1
ATOM 680 N N . ASP A 1 85 ? -5.890 -5.927 -13.577 1.00 76.81 85 ASP A N 1
ATOM 681 C CA . ASP A 1 85 ? -5.109 -7.166 -13.485 1.00 76.81 85 ASP A CA 1
ATOM 682 C C . ASP A 1 85 ? -4.094 -7.125 -12.332 1.00 76.81 85 ASP A C 1
ATOM 684 O O . ASP A 1 85 ? -3.965 -8.087 -11.569 1.00 76.81 85 ASP A O 1
ATOM 688 N N . LEU A 1 86 ? -3.427 -5.980 -12.135 1.00 75.38 86 LEU A N 1
ATOM 689 C CA . LEU A 1 86 ? -2.537 -5.775 -10.989 1.00 75.38 86 LEU A CA 1
ATOM 690 C C . LEU A 1 86 ? -3.306 -5.739 -9.673 1.00 75.38 86 LEU A C 1
ATOM 692 O O . LEU A 1 86 ? -2.849 -6.302 -8.678 1.00 75.38 86 LEU A O 1
ATOM 696 N N . ARG A 1 87 ? -4.479 -5.098 -9.660 1.00 78.56 87 ARG A N 1
ATOM 697 C CA . ARG A 1 87 ? -5.347 -5.057 -8.482 1.00 78.56 87 ARG A CA 1
ATOM 698 C C . ARG A 1 87 ? -5.767 -6.472 -8.085 1.00 78.56 87 ARG A C 1
ATOM 700 O O . ARG A 1 87 ? -5.626 -6.832 -6.922 1.00 78.56 87 ARG A O 1
ATOM 707 N N . GLN A 1 88 ? -6.229 -7.286 -9.032 1.00 78.19 88 GLN A N 1
ATOM 708 C CA . GLN A 1 88 ? -6.628 -8.673 -8.783 1.00 78.19 88 GLN A CA 1
ATOM 709 C C . GLN A 1 88 ? -5.461 -9.509 -8.255 1.00 78.19 88 GLN A C 1
ATOM 711 O O . GLN A 1 88 ? -5.621 -10.232 -7.273 1.00 78.19 88 GLN A O 1
ATOM 716 N N . ALA A 1 89 ? -4.273 -9.363 -8.842 1.00 74.69 89 ALA A N 1
ATOM 717 C CA . ALA A 1 89 ? -3.080 -10.052 -8.365 1.00 74.69 89 ALA A CA 1
ATOM 718 C C . ALA A 1 89 ? -2.696 -9.640 -6.935 1.00 74.69 89 ALA A C 1
ATOM 720 O O . ALA A 1 89 ? -2.390 -10.496 -6.105 1.00 74.69 89 ALA A O 1
ATOM 721 N N . ALA A 1 90 ? -2.774 -8.346 -6.614 1.00 75.50 90 ALA A N 1
ATOM 722 C CA . ALA A 1 90 ? -2.491 -7.850 -5.274 1.00 75.50 90 ALA A CA 1
ATOM 723 C C . ALA A 1 90 ? -3.477 -8.392 -4.225 1.00 75.50 90 ALA A C 1
ATOM 725 O O . ALA A 1 90 ? -3.075 -8.627 -3.087 1.00 75.50 90 ALA A O 1
ATOM 726 N N . LEU A 1 91 ? -4.742 -8.618 -4.596 1.00 76.94 91 LEU A N 1
ATOM 727 C CA . LEU A 1 91 ? -5.793 -9.135 -3.709 1.00 76.94 91 LEU A CA 1
ATOM 728 C C . LEU A 1 91 ? -5.697 -10.649 -3.457 1.00 76.94 91 LEU A C 1
ATOM 730 O O . LEU A 1 91 ? -6.338 -11.142 -2.534 1.00 76.94 91 LEU A O 1
ATOM 734 N N . GLN A 1 92 ? -4.901 -11.406 -4.220 1.00 71.38 92 GLN A N 1
ATOM 735 C CA . GLN A 1 92 ? -4.797 -12.861 -4.030 1.00 71.38 92 GLN A CA 1
ATOM 736 C C . GLN A 1 92 ? -3.989 -13.276 -2.788 1.00 71.38 92 GLN A C 1
ATOM 738 O O . GLN A 1 92 ? -4.034 -14.447 -2.428 1.00 71.38 92 GLN A O 1
ATOM 743 N N . GLY A 1 93 ? -3.324 -12.346 -2.083 1.00 55.84 93 GLY A N 1
ATOM 744 C CA . GLY A 1 93 ? -2.733 -12.540 -0.743 1.00 55.84 93 GLY A CA 1
ATOM 745 C C . GLY A 1 93 ? -1.510 -13.470 -0.669 1.00 55.84 93 GLY A C 1
ATOM 746 O O . GLY A 1 93 ? -0.562 -13.185 0.065 1.00 55.84 93 GLY A O 1
ATOM 747 N N . GLU A 1 94 ? -1.490 -14.537 -1.465 1.00 56.28 94 GLU A N 1
ATOM 748 C CA . GLU A 1 94 ? -0.368 -15.436 -1.717 1.00 56.28 94 GLU A CA 1
ATOM 749 C C . GLU A 1 94 ? 0.420 -14.921 -2.921 1.00 56.28 94 GLU A C 1
ATOM 751 O O . GLU A 1 94 ? 0.250 -15.318 -4.073 1.00 56.28 94 GLU A O 1
ATOM 756 N N . LEU A 1 95 ? 1.270 -13.943 -2.641 1.00 58.34 95 LEU A N 1
ATOM 757 C CA . LEU A 1 95 ? 2.167 -13.348 -3.617 1.00 58.34 95 LEU A CA 1
ATOM 758 C C . LEU A 1 95 ? 3.212 -14.377 -4.063 1.00 58.34 95 LEU A C 1
ATOM 760 O O . LEU A 1 95 ? 4.253 -14.525 -3.425 1.00 58.34 95 LEU A O 1
ATOM 764 N N . ASN A 1 96 ? 2.974 -15.055 -5.187 1.00 63.44 96 ASN A N 1
ATOM 765 C CA . ASN A 1 96 ? 4.082 -15.619 -5.947 1.00 63.44 96 ASN A CA 1
ATOM 766 C C . ASN A 1 96 ? 4.844 -14.438 -6.571 1.00 63.44 96 ASN A C 1
ATOM 768 O O . ASN A 1 96 ? 4.341 -13.780 -7.484 1.00 63.44 96 ASN A O 1
ATOM 772 N N . GLN A 1 97 ? 6.037 -14.153 -6.047 1.00 63.97 97 GLN A N 1
ATOM 773 C CA . GLN A 1 97 ? 6.920 -13.088 -6.527 1.00 63.97 97 GLN A CA 1
ATOM 774 C C . GLN A 1 97 ? 7.109 -13.136 -8.050 1.00 63.97 97 GLN A C 1
ATOM 776 O O . GLN A 1 97 ? 7.053 -12.096 -8.700 1.00 63.97 97 GLN A O 1
ATOM 781 N N . GLU A 1 98 ? 7.221 -14.325 -8.645 1.00 66.69 98 GLU A N 1
ATOM 782 C CA . GLU A 1 98 ? 7.355 -14.482 -10.098 1.00 66.69 98 GLU A CA 1
ATOM 783 C C . GLU A 1 98 ? 6.131 -13.954 -10.858 1.00 66.69 98 GLU A C 1
ATOM 785 O O . GLU A 1 98 ? 6.278 -13.289 -11.882 1.00 66.69 98 GLU A O 1
ATOM 790 N N . ARG A 1 99 ? 4.916 -14.173 -10.335 1.00 68.00 99 ARG A N 1
ATOM 791 C CA . ARG A 1 99 ? 3.681 -13.650 -10.944 1.00 68.00 99 ARG A CA 1
ATOM 792 C C . ARG A 1 99 ? 3.616 -12.128 -10.896 1.00 68.00 99 ARG A C 1
ATOM 794 O O . ARG A 1 99 ? 3.151 -11.524 -11.857 1.00 68.00 99 ARG A O 1
ATOM 801 N N . ILE A 1 100 ? 4.081 -11.512 -9.810 1.00 69.12 100 ILE A N 1
ATOM 802 C CA . ILE A 1 100 ? 4.126 -10.047 -9.681 1.00 69.12 100 ILE A CA 1
ATOM 803 C C . ILE A 1 100 ? 5.035 -9.453 -10.749 1.00 69.12 100 ILE A C 1
ATOM 805 O O . ILE A 1 100 ? 4.648 -8.513 -11.440 1.00 69.12 100 ILE A O 1
ATOM 809 N N . PHE A 1 101 ? 6.241 -10.001 -10.888 1.00 74.50 101 PHE A N 1
ATOM 810 C CA . PHE A 1 101 ? 7.224 -9.476 -11.827 1.00 74.50 101 PHE A CA 1
ATOM 811 C C . PHE A 1 101 ? 6.823 -9.734 -13.280 1.00 74.50 101 PHE A C 1
ATOM 813 O O . PHE A 1 101 ? 6.960 -8.839 -14.112 1.00 74.50 101 PHE A O 1
ATOM 820 N N . ALA A 1 102 ? 6.217 -10.889 -13.567 1.00 73.62 102 ALA A N 1
ATOM 821 C CA . ALA A 1 102 ? 5.629 -11.165 -14.873 1.00 73.62 102 ALA A CA 1
ATOM 822 C C . ALA A 1 102 ? 4.501 -10.178 -15.222 1.00 73.62 102 ALA A C 1
ATOM 824 O O . ALA A 1 102 ? 4.459 -9.663 -16.338 1.00 73.62 102 ALA A O 1
ATOM 825 N N . LEU A 1 103 ? 3.616 -9.865 -14.268 1.00 76.00 103 LEU A N 1
ATOM 826 C CA . LEU A 1 103 ? 2.546 -8.889 -14.478 1.00 76.00 103 LEU A CA 1
ATOM 827 C C . LEU A 1 103 ? 3.093 -7.473 -14.677 1.00 76.00 103 LEU A C 1
ATOM 829 O O . LEU A 1 103 ? 2.661 -6.792 -15.602 1.00 76.00 103 LEU A O 1
ATOM 833 N N . LEU A 1 104 ? 4.074 -7.045 -13.877 1.00 76.44 104 LEU A N 1
ATOM 834 C CA . LEU A 1 104 ? 4.732 -5.747 -14.062 1.00 76.44 104 LEU A CA 1
ATOM 835 C C . LEU A 1 104 ? 5.380 -5.624 -15.448 1.00 76.44 104 LEU A C 1
ATOM 837 O O . LEU A 1 104 ? 5.196 -4.601 -16.104 1.00 76.44 104 LEU A O 1
ATOM 841 N N . GLY A 1 105 ? 6.074 -6.667 -15.918 1.00 74.44 105 GLY A N 1
ATOM 842 C CA . GLY A 1 105 ? 6.641 -6.700 -17.270 1.00 74.44 105 GLY A CA 1
ATOM 843 C C . GLY A 1 105 ? 5.573 -6.697 -18.369 1.00 74.44 105 GLY A C 1
ATOM 844 O O . GLY A 1 105 ? 5.726 -6.030 -19.387 1.00 74.44 105 GLY A O 1
ATOM 845 N N . SER A 1 106 ? 4.437 -7.369 -18.154 1.00 75.06 106 SER A N 1
ATOM 846 C CA . SER A 1 106 ? 3.356 -7.430 -19.151 1.00 75.06 106 SER A CA 1
ATOM 847 C C . SER A 1 106 ? 2.686 -6.080 -19.440 1.00 75.06 106 SER A C 1
ATOM 849 O O . SER A 1 106 ? 2.131 -5.892 -20.521 1.00 75.06 106 SER A O 1
ATOM 851 N N . LEU A 1 107 ? 2.766 -5.122 -18.510 1.00 74.19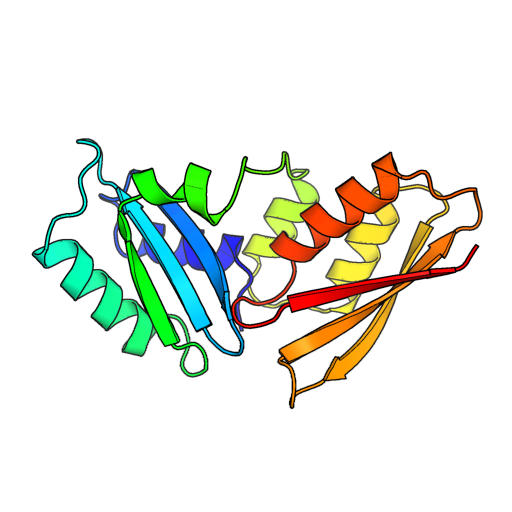 107 LEU A N 1
ATOM 852 C CA . LEU A 1 107 ? 2.179 -3.787 -18.672 1.00 74.19 107 LEU A CA 1
ATOM 853 C C . LEU A 1 107 ? 2.961 -2.896 -19.639 1.00 74.19 107 LEU A C 1
ATOM 855 O O . LEU A 1 107 ? 2.425 -1.890 -20.104 1.00 74.19 107 LEU A O 1
ATOM 859 N N . HIS A 1 108 ? 4.209 -3.255 -19.940 1.00 73.50 108 HIS A N 1
ATOM 860 C CA . HIS A 1 108 ? 5.084 -2.494 -20.819 1.00 73.50 108 HIS A CA 1
ATOM 861 C C . HIS A 1 108 ? 5.824 -3.444 -21.770 1.00 73.50 108 HIS A C 1
ATOM 863 O O . HIS A 1 108 ? 6.841 -4.031 -21.393 1.00 73.50 108 HIS A O 1
ATOM 869 N N . PRO A 1 109 ? 5.346 -3.601 -23.019 1.00 73.25 109 PRO A N 1
ATOM 870 C CA . PRO A 1 109 ? 6.016 -4.431 -24.013 1.00 73.25 109 PRO A CA 1
ATOM 871 C C . PRO A 1 109 ? 7.491 -4.041 -24.160 1.00 73.25 109 PRO A C 1
ATOM 873 O O . PRO A 1 109 ? 7.806 -2.876 -24.386 1.00 73.25 109 PRO A O 1
ATOM 876 N N . GLY A 1 110 ? 8.390 -5.019 -24.034 1.00 75.88 110 GLY A N 1
ATOM 877 C CA . GLY A 1 110 ? 9.837 -4.791 -24.105 1.00 75.88 110 GLY A CA 1
ATOM 878 C C . GLY A 1 110 ? 10.509 -4.467 -22.768 1.00 75.88 110 GLY A C 1
ATOM 879 O O . GLY A 1 110 ? 11.725 -4.299 -22.759 1.00 75.88 110 GLY A O 1
ATOM 880 N N . ILE A 1 111 ? 9.766 -4.428 -21.656 1.00 81.31 111 ILE A N 1
ATOM 881 C CA . ILE A 1 111 ? 10.327 -4.297 -20.308 1.00 81.31 111 ILE A CA 1
ATOM 882 C C . ILE A 1 111 ? 10.245 -5.639 -19.571 1.00 81.31 111 ILE A C 1
ATOM 884 O O . ILE A 1 111 ? 9.169 -6.189 -19.344 1.00 81.31 111 ILE A O 1
ATOM 888 N N . GLY A 1 112 ? 11.400 -6.162 -19.168 1.00 83.25 112 GLY A N 1
ATOM 889 C CA . GLY A 1 112 ? 11.517 -7.275 -18.232 1.00 83.25 112 GLY A CA 1
ATOM 890 C C . GLY A 1 112 ? 11.663 -6.762 -16.804 1.00 83.25 112 GLY A C 1
ATOM 891 O O . GLY A 1 112 ? 12.410 -5.821 -16.555 1.00 83.25 112 GLY A O 1
ATOM 892 N N . VAL A 1 113 ? 10.985 -7.391 -15.847 1.00 86.00 113 VAL A N 1
ATOM 893 C CA . VAL A 1 113 ? 11.147 -7.091 -14.418 1.00 86.00 113 VAL A CA 1
ATOM 894 C C . VAL A 1 113 ? 11.547 -8.375 -13.706 1.00 86.00 113 VAL A C 1
ATOM 896 O O . VAL A 1 113 ? 10.960 -9.425 -13.959 1.00 86.00 113 VAL A O 1
ATOM 899 N N . ALA A 1 114 ? 12.548 -8.306 -12.833 1.00 83.81 114 ALA A N 1
ATOM 900 C CA . ALA A 1 114 ? 13.040 -9.455 -12.088 1.00 83.81 114 ALA A CA 1
ATOM 901 C C . ALA A 1 114 ? 13.355 -9.094 -10.636 1.00 83.81 114 ALA A C 1
ATOM 903 O O . ALA A 1 114 ? 13.861 -8.012 -10.334 1.00 83.81 114 ALA A O 1
ATOM 904 N N . PHE A 1 115 ? 13.096 -10.037 -9.735 1.00 84.12 115 PHE A N 1
ATOM 905 C CA . PHE A 1 115 ? 13.619 -9.984 -8.377 1.00 84.12 115 PHE A CA 1
ATOM 906 C C . PHE A 1 115 ? 15.143 -10.098 -8.394 1.00 84.12 115 PHE A C 1
ATOM 908 O O . PHE A 1 115 ? 15.674 -11.001 -9.036 1.00 84.12 115 PHE A O 1
ATOM 915 N N . ASP A 1 116 ? 15.827 -9.238 -7.645 1.00 85.81 116 ASP A N 1
ATOM 916 C CA . ASP A 1 116 ? 17.250 -9.417 -7.344 1.00 85.81 116 ASP A CA 1
ATOM 917 C C . ASP A 1 116 ? 17.409 -10.052 -5.961 1.00 85.81 116 ASP A C 1
ATOM 919 O O . ASP A 1 116 ? 17.798 -11.212 -5.814 1.00 85.81 116 ASP A O 1
ATOM 923 N N . ARG A 1 117 ? 17.049 -9.296 -4.919 1.00 84.94 117 ARG A N 1
ATOM 924 C CA . ARG A 1 117 ? 17.192 -9.730 -3.527 1.00 84.94 117 ARG A CA 1
ATOM 925 C C . ARG A 1 117 ? 16.294 -8.950 -2.580 1.00 84.94 117 ARG A C 1
ATOM 927 O O . ARG A 1 117 ? 15.841 -7.846 -2.872 1.00 84.94 117 ARG A O 1
ATOM 934 N N . TYR A 1 118 ? 16.107 -9.501 -1.389 1.00 83.00 118 TYR A N 1
ATOM 935 C CA . TYR A 1 118 ? 15.510 -8.803 -0.257 1.00 83.00 118 TYR A CA 1
ATOM 936 C C . TYR A 1 118 ? 16.582 -8.552 0.798 1.00 83.00 118 TYR A C 1
ATOM 938 O O . TYR A 1 118 ? 17.265 -9.486 1.217 1.00 83.00 118 TYR A O 1
ATOM 946 N N . ASP A 1 119 ? 16.724 -7.301 1.227 1.00 83.94 119 ASP A N 1
ATOM 947 C CA . ASP A 1 119 ? 17.588 -6.932 2.341 1.00 83.94 119 ASP A CA 1
ATOM 948 C C . ASP A 1 119 ? 16.769 -6.909 3.648 1.00 83.94 119 ASP A C 1
ATOM 950 O O . ASP A 1 119 ? 16.012 -5.964 3.891 1.00 83.94 119 ASP A O 1
ATOM 954 N N . PRO A 1 120 ? 16.915 -7.911 4.536 1.00 77.31 120 PRO A N 1
ATOM 955 C CA . PRO A 1 120 ? 16.188 -7.951 5.803 1.00 77.31 120 PRO A CA 1
ATOM 956 C C . PRO A 1 120 ? 16.667 -6.888 6.807 1.00 77.31 120 PRO A C 1
ATOM 958 O O . PRO A 1 120 ? 15.940 -6.549 7.749 1.00 77.31 120 PRO A O 1
ATOM 961 N N . ALA A 1 121 ? 17.877 -6.341 6.641 1.00 79.69 121 ALA A N 1
ATOM 962 C CA . ALA A 1 121 ? 18.396 -5.289 7.508 1.00 79.69 121 ALA A CA 1
ATOM 963 C C . ALA A 1 121 ? 17.691 -3.955 7.243 1.00 79.69 121 ALA A C 1
ATOM 965 O O . ALA A 1 121 ? 17.398 -3.227 8.193 1.00 79.69 121 ALA A O 1
ATOM 966 N N . THR A 1 122 ? 17.331 -3.671 5.993 1.00 81.12 122 THR A N 1
ATOM 967 C CA . THR A 1 122 ? 16.637 -2.430 5.610 1.00 81.12 122 THR A CA 1
ATOM 968 C C . THR A 1 122 ? 15.145 -2.624 5.332 1.00 81.12 122 THR A C 1
ATOM 970 O O . THR A 1 122 ? 14.384 -1.664 5.409 1.00 81.12 122 THR A O 1
ATOM 973 N N . GLY A 1 123 ? 14.695 -3.857 5.089 1.00 77.06 123 GLY A N 1
ATOM 974 C CA . GLY A 1 123 ? 13.344 -4.144 4.605 1.00 77.06 123 GLY A CA 1
ATOM 975 C C . GLY A 1 123 ? 13.148 -3.779 3.129 1.00 77.06 123 GLY A C 1
ATOM 976 O O . GLY A 1 123 ? 12.006 -3.608 2.701 1.00 77.06 123 GLY A O 1
ATOM 977 N N . LEU A 1 124 ? 14.244 -3.629 2.374 1.00 85.69 124 LEU A N 1
ATOM 978 C CA . LEU A 1 124 ? 14.241 -3.180 0.987 1.00 85.69 124 LEU A CA 1
ATOM 979 C C . LEU A 1 124 ? 14.216 -4.368 0.019 1.00 85.69 124 LEU A C 1
ATOM 981 O O . LEU A 1 124 ? 15.066 -5.257 0.069 1.00 85.69 124 LEU A O 1
ATOM 985 N N . VAL A 1 125 ? 13.251 -4.360 -0.894 1.00 85.44 125 VAL A N 1
ATOM 986 C CA . VAL A 1 125 ? 13.162 -5.280 -2.028 1.00 85.44 125 VAL A CA 1
ATOM 987 C C . VAL A 1 125 ? 13.900 -4.652 -3.208 1.00 85.44 125 VAL A C 1
ATOM 989 O O . VAL A 1 125 ? 13.524 -3.581 -3.682 1.00 85.44 125 VAL A O 1
ATOM 992 N N . HIS A 1 126 ? 14.953 -5.309 -3.680 1.00 87.69 126 HIS A N 1
ATOM 993 C CA . HIS A 1 126 ? 15.685 -4.919 -4.878 1.00 87.69 126 HIS A CA 1
ATOM 994 C C . HIS A 1 126 ? 15.082 -5.606 -6.099 1.00 87.69 126 HIS A C 1
ATOM 996 O O . HIS A 1 126 ? 14.913 -6.828 -6.121 1.00 87.69 126 HIS A O 1
ATOM 1002 N N . ILE A 1 127 ? 14.749 -4.800 -7.102 1.00 88.88 127 ILE A N 1
ATOM 1003 C CA . ILE A 1 127 ? 14.097 -5.245 -8.329 1.00 88.88 127 ILE A CA 1
ATOM 1004 C C . ILE A 1 127 ? 14.881 -4.677 -9.505 1.00 88.88 127 ILE A C 1
ATOM 1006 O O . ILE A 1 127 ? 15.162 -3.478 -9.555 1.00 88.88 127 ILE A O 1
ATOM 1010 N N . HIS A 1 128 ? 15.230 -5.536 -10.451 1.00 90.69 128 HIS A N 1
ATOM 1011 C CA . HIS A 1 128 ? 15.867 -5.146 -11.698 1.00 90.69 128 HIS A CA 1
ATOM 1012 C C . HIS A 1 128 ? 14.819 -4.975 -12.793 1.00 90.69 128 HIS A C 1
ATOM 1014 O O . HIS A 1 128 ? 13.904 -5.787 -12.929 1.00 90.69 128 HIS A O 1
ATOM 1020 N N . VAL A 1 129 ? 14.967 -3.907 -13.566 1.00 88.81 129 VAL A N 1
ATOM 1021 C CA . VAL A 1 129 ? 14.131 -3.570 -14.714 1.00 88.81 129 VAL A CA 1
ATOM 1022 C C . VAL A 1 129 ? 15.035 -3.527 -15.936 1.00 88.81 129 VAL A C 1
ATOM 1024 O O . VAL A 1 129 ? 15.975 -2.739 -15.976 1.00 88.81 129 VAL A O 1
ATOM 1027 N N . TYR A 1 130 ? 14.755 -4.371 -16.918 1.00 87.75 130 TYR A N 1
ATOM 1028 C CA . TYR A 1 130 ? 15.517 -4.503 -18.154 1.00 87.75 130 TYR A CA 1
ATOM 1029 C C . TYR A 1 130 ? 14.686 -3.968 -19.313 1.00 87.75 130 TYR A C 1
ATOM 1031 O O . TYR A 1 130 ? 13.580 -4.452 -19.544 1.00 87.75 130 TYR A O 1
ATOM 1039 N N . GLY A 1 131 ? 15.200 -2.981 -20.040 1.00 83.75 131 GLY A N 1
ATOM 1040 C CA . GLY A 1 131 ? 14.564 -2.461 -21.245 1.00 83.75 131 GLY A CA 1
ATOM 1041 C C . GLY A 1 131 ? 15.198 -3.052 -22.499 1.00 83.75 131 GLY A C 1
ATOM 1042 O O . GLY A 1 131 ? 16.406 -2.988 -22.677 1.00 83.75 131 GLY A O 1
ATOM 1043 N N . HIS A 1 132 ? 14.389 -3.582 -23.412 1.00 80.56 132 HIS A N 1
ATOM 1044 C CA . HIS A 1 132 ? 14.785 -3.759 -24.818 1.00 80.56 132 HIS A CA 1
ATOM 1045 C C . HIS A 1 132 ? 14.509 -2.497 -25.657 1.00 80.56 132 HIS A C 1
ATOM 1047 O O . HIS A 1 132 ? 14.779 -2.457 -26.857 1.00 80.56 132 HIS A O 1
ATOM 1053 N N . SER A 1 133 ? 13.960 -1.466 -25.016 1.00 78.50 133 SER A N 1
ATOM 1054 C CA . SER A 1 133 ? 13.668 -0.137 -25.539 1.00 78.50 133 SER A CA 1
ATOM 1055 C C . SER A 1 133 ? 13.961 0.905 -24.460 1.00 78.50 133 SER A C 1
ATOM 1057 O O . SER A 1 133 ? 13.997 0.569 -23.276 1.00 78.50 133 SER A O 1
ATOM 1059 N N . VAL A 1 134 ? 14.109 2.170 -24.864 1.00 83.19 134 VAL A N 1
ATOM 1060 C CA . VAL A 1 134 ? 14.306 3.299 -23.939 1.00 83.19 134 VAL A CA 1
ATOM 1061 C C . VAL A 1 134 ? 13.201 3.315 -22.883 1.00 83.19 134 VAL A C 1
ATOM 1063 O O . VAL A 1 134 ? 12.017 3.317 -23.232 1.00 83.19 134 VAL A O 1
ATOM 1066 N N . ILE A 1 135 ? 13.583 3.351 -21.603 1.00 85.38 135 ILE A N 1
ATOM 1067 C CA . ILE A 1 135 ? 12.635 3.411 -20.491 1.00 85.38 135 ILE A CA 1
ATOM 1068 C C . ILE A 1 135 ? 12.425 4.880 -20.143 1.00 85.38 135 ILE A C 1
ATOM 1070 O O . ILE A 1 135 ? 13.275 5.527 -19.523 1.00 85.38 135 ILE A O 1
ATOM 1074 N N . THR A 1 136 ? 11.273 5.423 -20.534 1.00 86.56 136 THR A N 1
ATOM 1075 C CA . THR A 1 136 ? 10.979 6.836 -20.288 1.00 86.56 136 THR A CA 1
ATOM 1076 C C . THR A 1 136 ? 10.791 7.109 -18.797 1.00 86.56 136 THR A C 1
ATOM 1078 O O . THR A 1 136 ? 10.392 6.232 -18.029 1.00 86.56 136 THR A O 1
ATOM 1081 N N . ASP A 1 137 ? 11.001 8.352 -18.364 1.00 87.38 137 ASP A N 1
ATOM 1082 C CA . ASP A 1 137 ? 10.749 8.738 -16.968 1.00 87.38 137 ASP A CA 1
ATOM 1083 C C . ASP A 1 137 ? 9.285 8.525 -16.556 1.00 87.38 137 ASP A C 1
ATOM 1085 O O . ASP A 1 137 ? 8.988 8.247 -15.394 1.00 87.38 137 ASP A O 1
ATOM 1089 N N . GLN A 1 138 ? 8.360 8.598 -17.515 1.00 84.75 138 GLN A N 1
ATOM 1090 C CA . GLN A 1 138 ? 6.953 8.309 -17.273 1.00 84.75 138 GLN A CA 1
ATOM 1091 C C . GLN A 1 138 ? 6.718 6.817 -16.989 1.00 84.75 138 GLN A C 1
ATOM 1093 O O . GLN A 1 138 ? 5.882 6.486 -16.145 1.00 84.75 138 GLN A O 1
ATOM 1098 N N . ASP A 1 139 ? 7.462 5.922 -17.643 1.00 83.69 139 ASP A N 1
ATOM 1099 C CA . ASP A 1 139 ? 7.415 4.481 -17.375 1.00 83.69 139 ASP A CA 1
ATOM 1100 C C . ASP A 1 139 ? 8.043 4.154 -16.020 1.00 83.69 139 ASP A C 1
ATOM 1102 O O . ASP A 1 139 ? 7.448 3.413 -15.239 1.00 83.69 139 ASP A O 1
ATOM 1106 N N . LYS A 1 140 ? 9.174 4.788 -15.679 1.00 87.62 140 LYS A N 1
ATOM 1107 C CA . LYS A 1 140 ? 9.809 4.655 -14.354 1.00 87.62 140 LYS A CA 1
ATOM 1108 C C . LYS A 1 140 ? 8.842 5.036 -13.233 1.00 87.62 140 LYS A C 1
ATOM 1110 O O . LYS A 1 140 ? 8.623 4.252 -12.313 1.00 87.62 140 LYS A O 1
ATOM 1115 N N . GLN A 1 141 ? 8.168 6.182 -13.357 1.00 85.31 141 GLN A N 1
ATOM 1116 C CA . GLN A 1 141 ? 7.172 6.622 -12.372 1.00 85.31 141 GLN A CA 1
ATOM 1117 C C . GLN A 1 141 ? 5.978 5.663 -12.252 1.00 85.31 141 GLN A C 1
ATOM 1119 O O . GLN A 1 141 ? 5.439 5.486 -11.159 1.00 85.31 141 GLN A O 1
ATOM 1124 N N . LYS A 1 142 ? 5.526 5.055 -13.357 1.00 84.31 142 LYS A N 1
ATOM 1125 C CA . LYS A 1 142 ? 4.449 4.052 -13.322 1.00 84.31 142 LYS A CA 1
ATOM 1126 C C . LYS A 1 142 ? 4.909 2.770 -12.635 1.00 84.31 142 LYS A C 1
ATOM 1128 O O . LYS A 1 142 ? 4.210 2.287 -11.748 1.00 84.31 142 LYS A O 1
ATOM 1133 N N . LEU A 1 143 ? 6.085 2.260 -13.000 1.00 85.75 143 LEU A N 1
ATOM 1134 C CA . LEU A 1 143 ? 6.672 1.055 -12.416 1.00 85.75 143 LEU A CA 1
ATOM 1135 C C . LEU A 1 143 ? 6.900 1.213 -10.913 1.00 85.75 143 LEU A C 1
ATOM 1137 O O . LEU A 1 143 ? 6.546 0.315 -10.154 1.00 85.75 143 LEU A O 1
ATOM 1141 N N . GLU A 1 144 ? 7.407 2.364 -10.471 1.00 86.19 144 GLU A N 1
ATOM 1142 C CA . GLU A 1 144 ? 7.550 2.696 -9.050 1.00 86.19 144 GLU A CA 1
ATOM 1143 C C . GLU A 1 144 ? 6.206 2.628 -8.325 1.00 86.19 144 GLU A C 1
ATOM 1145 O O . GLU A 1 144 ? 6.064 1.895 -7.345 1.00 86.19 144 GLU A O 1
ATOM 1150 N N . ARG A 1 145 ? 5.185 3.310 -8.859 1.00 82.56 145 ARG A N 1
ATOM 1151 C CA . ARG A 1 145 ? 3.840 3.322 -8.269 1.00 82.56 145 ARG A CA 1
ATOM 1152 C C . ARG A 1 145 ? 3.226 1.931 -8.200 1.00 82.56 145 ARG A C 1
ATOM 1154 O O . ARG A 1 145 ? 2.660 1.583 -7.174 1.00 82.56 145 ARG A O 1
ATOM 1161 N N . TYR A 1 146 ? 3.322 1.135 -9.262 1.00 83.69 146 TYR A N 1
ATOM 1162 C CA . TYR A 1 146 ? 2.773 -0.223 -9.276 1.00 83.69 146 TYR A CA 1
ATOM 1163 C C . TYR A 1 146 ? 3.530 -1.152 -8.337 1.00 83.69 146 TYR A C 1
ATOM 1165 O O . TYR A 1 146 ? 2.924 -1.974 -7.655 1.00 83.69 146 TYR A O 1
ATOM 1173 N N . THR A 1 147 ? 4.843 -0.988 -8.239 1.00 82.56 147 THR A N 1
ATOM 1174 C CA . THR A 1 147 ? 5.659 -1.769 -7.315 1.00 82.56 147 THR A CA 1
ATOM 1175 C C . THR A 1 147 ? 5.251 -1.508 -5.863 1.00 82.56 147 THR A C 1
ATOM 1177 O O . THR A 1 147 ? 5.122 -2.463 -5.102 1.00 82.56 147 THR A O 1
ATOM 1180 N N . GLU A 1 148 ? 4.953 -0.261 -5.477 1.00 79.62 148 GLU A N 1
ATOM 1181 C CA . GLU A 1 148 ? 4.448 0.058 -4.128 1.00 79.62 148 GLU A CA 1
ATOM 1182 C C . GLU A 1 148 ? 3.141 -0.664 -3.760 1.00 79.62 148 GLU A C 1
ATOM 1184 O O . GLU A 1 148 ? 2.878 -0.902 -2.581 1.00 79.62 148 GLU A O 1
ATOM 1189 N N . GLU A 1 149 ? 2.309 -0.993 -4.746 1.00 77.44 149 GLU A N 1
ATOM 1190 C CA . GLU A 1 149 ? 1.038 -1.702 -4.543 1.00 77.44 149 GLU A CA 1
ATOM 1191 C C . GLU A 1 149 ? 1.233 -3.197 -4.322 1.00 77.44 149 GLU A C 1
ATOM 1193 O O . GLU A 1 149 ? 0.464 -3.842 -3.605 1.00 77.44 149 GLU A O 1
ATOM 1198 N N . LEU A 1 150 ? 2.258 -3.743 -4.972 1.00 77.06 150 LEU A N 1
ATOM 1199 C CA . LEU A 1 150 ? 2.494 -5.175 -5.087 1.00 77.06 150 LEU A CA 1
ATOM 1200 C C . LEU A 1 150 ? 3.467 -5.684 -4.027 1.00 77.06 150 LEU A C 1
ATOM 1202 O O . LEU A 1 150 ? 3.450 -6.873 -3.705 1.00 77.06 150 LEU A O 1
ATOM 1206 N N . ILE A 1 151 ? 4.302 -4.810 -3.458 1.00 79.56 151 ILE A N 1
ATOM 1207 C CA . ILE A 1 151 ? 5.165 -5.211 -2.354 1.00 79.56 151 ILE A CA 1
ATOM 1208 C C . ILE A 1 151 ? 4.369 -5.419 -1.060 1.00 79.56 151 ILE A C 1
ATOM 1210 O O . ILE A 1 151 ? 3.391 -4.715 -0.783 1.00 79.56 151 ILE A O 1
ATOM 1214 N N . PRO A 1 152 ? 4.800 -6.373 -0.221 1.00 79.50 152 PRO A N 1
ATOM 1215 C CA . PRO A 1 152 ? 4.248 -6.525 1.111 1.00 79.50 152 PRO A CA 1
ATOM 1216 C C . PRO A 1 152 ? 4.376 -5.246 1.945 1.00 79.50 152 PRO A C 1
ATOM 1218 O O . PRO A 1 152 ? 5.410 -4.574 1.931 1.00 79.50 152 PRO A O 1
ATOM 1221 N N . VAL A 1 153 ? 3.344 -4.932 2.730 1.00 83.38 153 VAL A N 1
ATOM 1222 C CA . VAL A 1 153 ? 3.421 -3.799 3.665 1.00 83.38 153 VAL A CA 1
ATOM 1223 C C . VAL A 1 153 ? 4.498 -4.057 4.718 1.00 83.38 153 VAL A C 1
ATOM 1225 O O . VAL A 1 153 ? 4.705 -5.186 5.161 1.00 83.38 153 VAL A O 1
ATOM 1228 N N . GLY A 1 154 ? 5.197 -2.998 5.126 1.00 80.44 154 GLY A N 1
ATOM 1229 C CA . GLY A 1 154 ? 6.363 -3.089 6.008 1.00 80.44 154 GLY A CA 1
ATOM 1230 C C . GLY A 1 154 ? 7.682 -3.311 5.263 1.00 80.44 154 GLY A C 1
ATOM 1231 O O . GLY A 1 154 ? 8.731 -3.338 5.912 1.00 80.44 154 GLY A O 1
ATOM 1232 N N . SER A 1 155 ? 7.629 -3.421 3.933 1.00 81.94 155 SER A N 1
ATOM 1233 C CA . SER A 1 155 ? 8.776 -3.386 3.029 1.00 81.94 155 SER A CA 1
ATOM 1234 C C . SER A 1 155 ? 8.692 -2.180 2.095 1.00 81.94 155 SER A C 1
ATOM 1236 O O . SER A 1 155 ? 7.611 -1.644 1.832 1.00 81.94 155 SER A O 1
ATOM 1238 N N . THR A 1 156 ? 9.848 -1.751 1.599 1.00 85.31 156 THR A N 1
ATOM 1239 C CA . THR A 1 156 ? 9.979 -0.764 0.520 1.00 85.31 156 THR A CA 1
ATOM 1240 C C . THR A 1 156 ? 10.616 -1.426 -0.695 1.00 85.31 156 THR A C 1
ATOM 1242 O O . THR A 1 156 ? 11.179 -2.515 -0.584 1.00 85.31 156 THR A O 1
ATOM 1245 N N . ALA A 1 157 ? 10.525 -0.796 -1.863 1.00 85.38 157 ALA A N 1
ATOM 1246 C CA . ALA A 1 157 ? 11.143 -1.300 -3.082 1.00 85.38 157 ALA A CA 1
ATOM 1247 C C . ALA A 1 157 ? 12.132 -0.300 -3.661 1.00 85.38 157 ALA A C 1
ATOM 1249 O O . ALA A 1 157 ? 11.941 0.912 -3.566 1.00 85.38 157 ALA A O 1
ATOM 1250 N N . ARG A 1 158 ? 13.169 -0.826 -4.308 1.00 89.56 158 ARG A N 1
ATOM 1251 C CA . ARG A 1 158 ? 14.078 -0.062 -5.151 1.00 89.56 158 ARG A CA 1
ATOM 1252 C C . ARG A 1 158 ? 14.177 -0.734 -6.509 1.00 89.56 158 ARG A C 1
ATOM 1254 O O . ARG A 1 158 ? 14.611 -1.881 -6.601 1.00 89.56 158 ARG A O 1
ATOM 1261 N N . LEU A 1 159 ? 13.815 0.022 -7.538 1.00 88.94 159 LEU A N 1
ATOM 1262 C CA . LEU A 1 159 ? 13.962 -0.372 -8.932 1.00 88.94 159 LEU A CA 1
ATOM 1263 C C . LEU A 1 159 ? 15.334 0.084 -9.437 1.00 88.94 159 LEU A C 1
ATOM 1265 O O . LEU A 1 159 ? 15.742 1.227 -9.215 1.00 88.94 159 LEU A O 1
ATOM 1269 N N . VAL A 1 160 ? 16.060 -0.825 -10.081 1.00 90.44 160 VAL A N 1
ATOM 1270 C CA . VAL A 1 160 ? 17.318 -0.546 -10.780 1.00 90.44 160 VAL A CA 1
ATOM 1271 C C . VAL A 1 160 ? 17.086 -0.800 -12.260 1.00 90.44 160 VAL A C 1
ATOM 1273 O O . VAL A 1 160 ? 16.685 -1.896 -12.639 1.00 90.44 160 VAL A O 1
ATOM 1276 N N . TYR A 1 161 ? 17.314 0.225 -13.074 1.00 88.69 161 TYR A N 1
ATOM 1277 C CA . TYR A 1 161 ? 17.036 0.197 -14.505 1.00 88.69 161 TYR A CA 1
ATOM 1278 C C . TYR A 1 161 ? 18.309 -0.117 -15.288 1.00 88.69 161 TYR A C 1
ATOM 1280 O O . TYR A 1 161 ? 19.353 0.491 -15.046 1.00 88.69 161 TYR A O 1
ATOM 1288 N N . TYR A 1 162 ? 18.190 -1.050 -16.224 1.00 84.94 162 TYR A N 1
ATOM 1289 C CA . TYR A 1 162 ? 19.216 -1.449 -17.174 1.00 84.94 162 TYR A CA 1
ATOM 1290 C C . TYR A 1 162 ? 18.672 -1.199 -18.581 1.00 84.94 162 TYR A C 1
ATOM 1292 O O . TYR A 1 162 ? 17.611 -1.722 -18.935 1.00 84.94 162 TYR A O 1
ATOM 1300 N N . GLU A 1 163 ? 19.392 -0.378 -19.340 1.00 70.50 163 GLU A N 1
ATOM 1301 C CA . GLU A 1 163 ? 19.130 -0.048 -20.747 1.00 70.50 163 GLU A CA 1
ATOM 1302 C C . GLU A 1 163 ? 20.223 -0.641 -21.640 1.00 70.50 163 GLU A C 1
ATOM 1304 O O . GLU A 1 163 ? 21.394 -0.681 -21.185 1.00 70.50 163 GLU A O 1
#

Secondary structure (DSSP, 8-state):
--BHHHHHHHHHHH-TT-SEEEEEEEETTEEEEEEE-TTS---HHHHHHHHHHIIIII-TT-EEEEEEGGGHHHHH-SPP---HHHHHHHHTSS--HHHHHHHHHHTSTTEEEEEEEEETTTTEEEEEEEESS---HHHHHHHHHHHHHHSBTT-EEEEEEE-

pLDDT: mean 83.69, std 8.69, range [55.84, 96.44]

Foldseek 3Di:
DAFFLQLQVVLCVVPVQWPDWGKAAPFQLEIEIATDGPVQDDDPVNQVVSQVCCCPPRDVRHRYHYYHNVCCCVRPNDQDPDDPVLSVQRNVRPDPVVVLQVVLCVVDPQKGKAWDDADSVGLETEMEIEGPDDQDPVNVVVSLNSVNRNDHHSHHYDYDYDD

Organism: NCBI:txid2509456